Protein AF-A0A380ZM53-F1 (afdb_monomer)

Structure (mmCIF, N/CA/C/O backbone):
data_AF-A0A380ZM53-F1
#
_entry.id   AF-A0A380ZM53-F1
#
loop_
_atom_site.group_PDB
_atom_site.id
_atom_site.type_symbol
_atom_site.label_atom_id
_atom_site.label_alt_id
_atom_site.label_comp_id
_atom_site.label_asym_id
_atom_site.label_entity_id
_atom_site.label_seq_id
_atom_site.pdbx_PDB_ins_code
_atom_site.Cartn_x
_atom_site.Cartn_y
_atom_site.Cartn_z
_atom_site.occupancy
_atom_site.B_iso_or_equiv
_atom_site.auth_seq_id
_atom_site.auth_comp_id
_atom_site.auth_asym_id
_atom_site.auth_atom_id
_atom_site.pdbx_PDB_model_num
ATOM 1 N N . MET A 1 1 ? 13.370 -4.346 6.236 1.00 35.25 1 MET A N 1
ATOM 2 C CA . MET A 1 1 ? 12.713 -3.096 5.801 1.00 35.25 1 MET A CA 1
ATOM 3 C C . MET A 1 1 ? 12.694 -3.109 4.280 1.00 35.25 1 MET A C 1
ATOM 5 O O . MET A 1 1 ? 13.762 -3.297 3.711 1.00 35.25 1 MET A O 1
ATOM 9 N N . ARG A 1 2 ? 11.526 -3.048 3.628 1.00 48.94 2 ARG A N 1
ATOM 10 C CA . ARG A 1 2 ? 11.425 -2.944 2.163 1.00 48.94 2 ARG A CA 1
ATOM 11 C C . ARG A 1 2 ? 10.882 -1.546 1.844 1.00 48.94 2 ARG A C 1
ATOM 13 O O . ARG A 1 2 ? 9.820 -1.188 2.340 1.00 48.94 2 ARG A O 1
ATOM 20 N N . GLN A 1 3 ? 11.653 -0.749 1.106 1.00 41.69 3 GLN A N 1
ATOM 21 C CA . GLN A 1 3 ? 11.221 0.577 0.652 1.00 41.69 3 GLN A CA 1
ATOM 22 C C . GLN A 1 3 ? 10.620 0.461 -0.750 1.00 41.69 3 GLN A C 1
ATOM 24 O O . GLN A 1 3 ? 11.166 -0.235 -1.610 1.00 41.69 3 GLN A O 1
ATOM 29 N N . GLU A 1 4 ? 9.511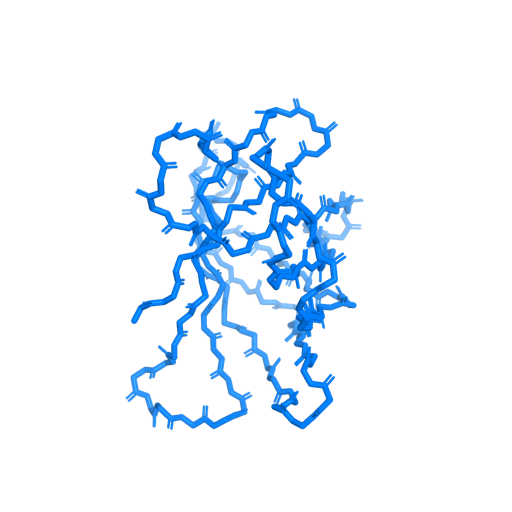 1.147 -0.982 1.00 50.47 4 GLU A N 1
ATOM 30 C CA . GLU A 1 4 ? 8.804 1.244 -2.255 1.00 50.47 4 GLU A CA 1
ATOM 31 C C . GLU A 1 4 ? 8.612 2.738 -2.584 1.00 50.47 4 GLU A C 1
ATOM 33 O O . GLU A 1 4 ? 8.455 3.582 -1.705 1.00 50.47 4 GLU A O 1
ATOM 38 N N . SER A 1 5 ? 8.692 3.121 -3.852 1.00 49.69 5 SER A N 1
ATOM 39 C CA . SER A 1 5 ? 8.337 4.476 -4.278 1.00 49.69 5 SER A CA 1
ATOM 40 C C . SER A 1 5 ? 6.867 4.464 -4.689 1.00 49.69 5 SER A C 1
ATOM 42 O O . SER A 1 5 ? 6.453 3.625 -5.487 1.00 49.69 5 SER A O 1
ATOM 44 N N . GLY A 1 6 ? 6.049 5.349 -4.115 1.00 46.03 6 GLY A N 1
ATOM 45 C CA . GLY A 1 6 ? 4.633 5.507 -4.453 1.00 46.03 6 GLY A CA 1
ATOM 46 C C . GLY A 1 6 ? 4.405 6.786 -5.258 1.00 46.03 6 GLY A C 1
ATOM 47 O O . GLY A 1 6 ? 4.957 7.830 -4.938 1.00 46.03 6 GLY A O 1
ATOM 48 N N . LYS A 1 7 ? 3.582 6.736 -6.303 1.00 41.84 7 LYS A N 1
ATOM 49 C CA . LYS A 1 7 ? 3.048 7.902 -7.014 1.00 41.84 7 LYS A CA 1
ATOM 50 C C . LYS A 1 7 ? 1.629 8.166 -6.513 1.00 41.84 7 LYS A C 1
ATOM 52 O O . LYS A 1 7 ? 0.746 7.316 -6.648 1.00 41.84 7 LYS A O 1
ATOM 57 N N . ILE A 1 8 ? 1.412 9.355 -5.956 1.00 46.41 8 ILE A N 1
ATOM 58 C CA . ILE A 1 8 ? 0.080 9.872 -5.616 1.00 46.41 8 ILE A CA 1
ATOM 59 C C . ILE A 1 8 ? -0.385 10.740 -6.789 1.00 46.41 8 ILE A C 1
ATOM 61 O O . ILE A 1 8 ? 0.378 11.559 -7.302 1.00 46.41 8 ILE A O 1
ATOM 65 N N . PHE A 1 9 ? -1.638 10.578 -7.228 1.00 42.78 9 PHE A N 1
ATOM 66 C CA . PHE A 1 9 ? -2.201 11.233 -8.424 1.00 42.78 9 PHE A CA 1
ATOM 67 C C . PHE A 1 9 ? -2.310 12.776 -8.353 1.00 42.78 9 PHE A C 1
ATOM 69 O O . PHE A 1 9 ? -2.859 13.373 -9.273 1.00 42.78 9 PHE A O 1
ATOM 76 N N . TRP A 1 10 ? -1.744 13.429 -7.331 1.00 40.75 10 TRP A N 1
ATOM 77 C CA . TRP A 1 10 ? -1.759 14.888 -7.161 1.00 40.75 10 TRP A CA 1
ATOM 78 C C . TRP A 1 10 ? -0.427 15.546 -6.740 1.00 40.75 10 TRP A C 1
ATOM 80 O O . TRP A 1 10 ? -0.408 16.762 -6.584 1.00 40.75 10 TRP A O 1
ATOM 90 N N . GLY A 1 11 ? 0.696 14.824 -6.582 1.00 52.88 11 GLY A N 1
ATOM 91 C CA . GLY A 1 11 ? 1.850 15.435 -5.888 1.00 52.88 11 GLY A CA 1
ATOM 92 C C . GLY A 1 11 ? 3.237 14.816 -6.062 1.00 52.88 11 GLY A C 1
ATOM 93 O O . GLY A 1 11 ? 4.095 15.051 -5.221 1.00 52.88 11 GLY A O 1
ATOM 94 N N . GLY A 1 12 ? 3.491 14.056 -7.129 1.00 67.19 12 GLY A N 1
ATOM 95 C CA . GLY A 1 12 ? 4.828 13.511 -7.403 1.00 67.19 12 GLY A CA 1
ATOM 96 C C . GLY A 1 12 ? 5.112 12.162 -6.732 1.00 67.19 12 GLY A C 1
ATOM 97 O O . GLY A 1 12 ? 4.190 11.427 -6.364 1.00 67.19 12 GLY A O 1
ATOM 98 N N . THR A 1 13 ? 6.394 11.804 -6.670 1.00 74.88 13 THR A N 1
ATOM 99 C CA . THR A 1 13 ? 6.882 10.565 -6.050 1.00 74.88 13 THR A CA 1
ATOM 100 C C . THR A 1 13 ? 7.041 10.784 -4.551 1.00 74.88 13 THR A C 1
ATOM 102 O O . THR A 1 13 ? 7.684 11.742 -4.128 1.00 74.88 13 THR A O 1
ATOM 105 N N . VAL A 1 14 ? 6.466 9.892 -3.751 1.00 81.12 14 VAL A N 1
ATOM 106 C CA . VAL A 1 14 ? 6.536 9.921 -2.289 1.00 81.12 14 VAL A CA 1
ATOM 107 C C . VAL A 1 14 ? 7.144 8.627 -1.762 1.00 81.12 14 VAL A C 1
ATOM 109 O O . VAL A 1 14 ? 7.098 7.578 -2.415 1.00 81.12 14 VAL A O 1
ATOM 112 N N . GLU A 1 15 ? 7.712 8.697 -0.561 1.00 84.00 15 GLU A N 1
ATOM 113 C CA . GLU A 1 15 ? 8.231 7.517 0.122 1.00 84.00 15 GLU A CA 1
ATOM 114 C C . GLU A 1 15 ? 7.072 6.651 0.641 1.00 84.00 15 GLU A C 1
ATOM 116 O O . GLU A 1 15 ? 6.195 7.121 1.371 1.00 84.00 15 GLU A O 1
ATOM 121 N N . LEU A 1 16 ? 7.090 5.367 0.283 1.00 91.38 16 LEU A N 1
ATOM 122 C CA . LEU A 1 16 ? 6.158 4.359 0.768 1.00 91.38 16 LEU A CA 1
ATOM 123 C C . LEU A 1 16 ? 6.958 3.178 1.324 1.00 91.38 16 LEU A C 1
ATOM 125 O O . LEU A 1 16 ? 7.788 2.585 0.650 1.00 91.38 16 LEU A O 1
ATOM 129 N N . ASN A 1 17 ? 6.720 2.782 2.564 1.00 94.06 17 ASN A N 1
ATOM 130 C CA . ASN A 1 17 ? 7.436 1.650 3.147 1.00 94.06 17 ASN A CA 1
ATOM 131 C C . ASN A 1 17 ? 6.474 0.528 3.508 1.00 94.06 17 ASN A C 1
ATOM 133 O O . ASN A 1 17 ? 5.498 0.761 4.218 1.00 94.06 17 ASN A O 1
ATOM 137 N N . THR A 1 18 ? 6.801 -0.699 3.104 1.00 96.62 18 THR A N 1
ATOM 138 C CA . THR A 1 18 ? 6.118 -1.904 3.581 1.00 96.62 18 THR A CA 1
ATOM 139 C C . THR A 1 18 ? 7.085 -2.764 4.389 1.00 96.62 18 THR A C 1
ATOM 141 O O . THR A 1 18 ? 8.245 -2.988 4.026 1.00 96.62 18 THR A O 1
ATOM 144 N N . TYR A 1 19 ? 6.664 -3.196 5.574 1.00 97.06 19 TYR A N 1
ATOM 145 C CA . TYR A 1 19 ? 7.538 -3.962 6.461 1.00 97.06 19 TYR A CA 1
ATOM 146 C C . TYR A 1 19 ? 6.765 -4.832 7.439 1.00 97.06 19 TYR A C 1
ATOM 148 O O . TYR A 1 19 ? 5.641 -4.534 7.827 1.00 97.06 19 TYR A O 1
ATOM 156 N N . ASN A 1 20 ? 7.404 -5.920 7.858 1.00 97.75 20 ASN A N 1
ATOM 157 C CA . ASN A 1 20 ? 6.812 -6.879 8.775 1.00 97.75 20 ASN A CA 1
ATOM 158 C C . ASN A 1 20 ? 6.485 -6.211 10.114 1.00 97.75 20 ASN A C 1
ATOM 160 O O . ASN A 1 20 ? 7.179 -5.297 10.573 1.00 97.75 20 ASN A O 1
ATOM 164 N N . THR A 1 21 ? 5.442 -6.707 10.769 1.00 97.88 21 THR A N 1
ATOM 165 C CA . THR A 1 21 ? 5.212 -6.396 12.177 1.00 97.88 21 THR A CA 1
ATOM 166 C C . THR A 1 21 ? 6.286 -7.065 13.039 1.00 97.88 21 THR A C 1
ATOM 168 O O . THR A 1 21 ? 6.984 -7.978 12.593 1.00 97.88 21 THR A O 1
ATOM 171 N N . ALA A 1 22 ? 6.412 -6.645 14.301 1.00 97.75 22 ALA A N 1
ATOM 172 C CA . ALA A 1 22 ? 7.338 -7.279 15.242 1.00 97.75 22 ALA A CA 1
ATOM 173 C C . ALA A 1 22 ? 7.022 -8.769 15.480 1.00 97.75 22 ALA A C 1
ATOM 175 O O . ALA A 1 22 ? 7.924 -9.539 15.793 1.00 97.75 22 ALA A O 1
ATOM 176 N N . ALA A 1 23 ? 5.761 -9.180 15.292 1.00 97.75 23 ALA A N 1
ATOM 177 C CA . ALA A 1 23 ? 5.350 -10.580 15.370 1.00 97.75 23 ALA A CA 1
ATOM 178 C C . ALA A 1 23 ? 5.897 -11.422 14.205 1.00 97.75 23 ALA A C 1
ATOM 180 O O . ALA A 1 23 ? 6.003 -12.638 14.335 1.00 97.75 23 ALA A O 1
ATOM 181 N N . ASN A 1 24 ? 6.270 -10.782 13.089 1.00 97.25 24 ASN A N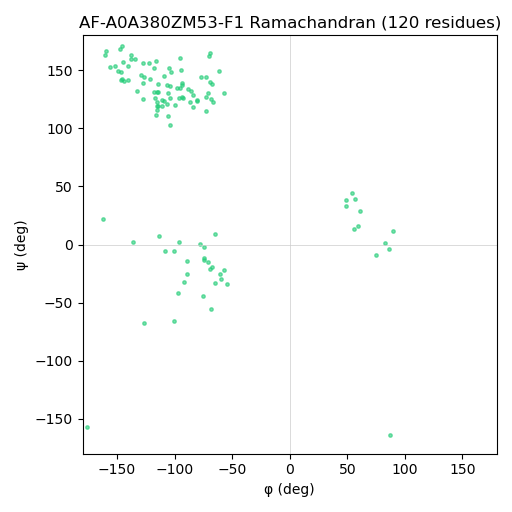 1
ATOM 182 C CA . ASN A 1 24 ? 6.879 -11.421 11.925 1.00 97.25 24 ASN A CA 1
ATOM 183 C C . ASN A 1 24 ? 6.054 -12.599 11.370 1.00 97.25 24 ASN A C 1
ATOM 185 O O . ASN A 1 24 ? 6.586 -13.664 11.056 1.00 97.25 24 ASN A O 1
ATOM 189 N N . VAL A 1 25 ? 4.741 -12.400 11.259 1.00 97.38 25 VAL A N 1
ATOM 190 C CA . VAL A 1 25 ? 3.794 -13.383 10.718 1.00 97.38 25 VAL A CA 1
ATOM 191 C C . VAL A 1 25 ? 3.350 -12.989 9.304 1.00 97.38 25 VAL A C 1
ATOM 193 O O . VAL A 1 25 ? 3.319 -11.803 8.986 1.00 97.38 25 VAL A O 1
ATOM 196 N N . PRO A 1 26 ? 2.978 -13.949 8.438 1.00 96.50 26 PRO A N 1
ATOM 197 C CA . PRO A 1 26 ? 2.621 -13.667 7.044 1.00 96.50 26 PRO A CA 1
ATOM 198 C C . PRO A 1 26 ? 1.213 -13.080 6.861 1.00 96.50 26 PRO A C 1
ATOM 200 O O . PRO A 1 26 ? 0.796 -12.863 5.725 1.00 96.50 26 PRO A O 1
ATOM 203 N N . THR A 1 27 ? 0.464 -12.879 7.947 1.00 98.00 27 THR A N 1
ATOM 204 C CA . THR A 1 27 ? -0.937 -12.428 7.939 1.00 98.00 27 THR A CA 1
ATOM 205 C C . THR A 1 27 ? -1.098 -10.939 8.234 1.00 98.00 27 THR A C 1
ATOM 207 O O . THR A 1 27 ? -2.217 -10.431 8.185 1.00 98.00 27 THR A O 1
ATOM 210 N N . GLU A 1 28 ? -0.012 -10.240 8.570 1.00 98.00 28 GLU A N 1
ATOM 211 C CA . GLU A 1 28 ? -0.026 -8.797 8.790 1.00 98.00 28 GLU A CA 1
ATOM 212 C C . GLU A 1 28 ? 1.300 -8.128 8.416 1.00 98.00 28 GLU A C 1
ATOM 214 O O . GLU A 1 28 ? 2.387 -8.683 8.586 1.00 98.00 28 GLU A O 1
ATOM 219 N N . MET A 1 29 ? 1.212 -6.877 7.970 1.00 98.44 29 MET A N 1
ATOM 220 C CA . MET A 1 29 ? 2.365 -6.002 7.763 1.00 98.44 29 MET A CA 1
ATOM 221 C C . MET A 1 29 ? 1.992 -4.543 8.034 1.00 98.44 29 MET A C 1
ATOM 223 O O . MET A 1 29 ? 0.819 -4.195 8.154 1.00 98.44 29 MET A O 1
ATOM 227 N N . TRP A 1 30 ? 2.996 -3.679 8.116 1.00 98.06 30 TRP A N 1
ATOM 228 C CA . TRP A 1 30 ? 2.828 -2.232 8.113 1.00 98.06 30 TRP A CA 1
ATOM 229 C C . TRP A 1 30 ? 2.967 -1.675 6.699 1.00 98.06 30 TRP A C 1
ATOM 231 O O . TRP A 1 30 ? 3.873 -2.071 5.968 1.00 98.06 30 TRP A O 1
ATOM 241 N N . VAL A 1 31 ? 2.111 -0.713 6.365 1.00 96.94 31 VAL A N 1
ATOM 242 C CA . VAL A 1 31 ? 2.212 0.181 5.209 1.00 96.94 31 VAL A CA 1
ATOM 243 C C . VAL A 1 31 ? 2.370 1.596 5.754 1.00 96.94 31 VAL A C 1
ATOM 245 O O . VAL A 1 31 ? 1.447 2.123 6.366 1.00 96.94 31 VAL A O 1
ATOM 248 N N . LYS A 1 32 ? 3.541 2.206 5.579 1.00 94.25 32 LYS A N 1
ATOM 249 C CA . LYS A 1 32 ? 3.818 3.584 5.992 1.00 94.25 32 LYS A CA 1
ATOM 250 C C . LYS A 1 32 ? 3.857 4.482 4.768 1.00 94.25 32 LYS A C 1
ATOM 252 O O . LYS A 1 32 ? 4.791 4.395 3.974 1.00 94.25 32 LYS A O 1
ATOM 257 N N . GLU A 1 33 ? 2.853 5.334 4.654 1.00 88.12 33 GLU A N 1
ATOM 258 C CA . GLU A 1 33 ? 2.751 6.359 3.620 1.00 88.12 33 GLU A CA 1
ATOM 259 C C . GLU A 1 33 ? 3.329 7.665 4.185 1.00 88.12 33 GLU A C 1
ATOM 261 O O . GLU A 1 33 ? 2.995 8.047 5.306 1.00 88.12 33 GLU A O 1
ATOM 266 N N . GLY A 1 34 ? 4.276 8.279 3.470 1.00 84.75 34 GLY A N 1
ATOM 267 C CA . GLY A 1 34 ? 5.115 9.363 3.991 1.00 84.75 34 GLY A CA 1
ATOM 268 C C . GLY A 1 34 ? 4.664 10.790 3.671 1.00 84.75 34 GLY A C 1
ATOM 269 O O . GLY A 1 34 ? 5.390 11.716 4.023 1.00 84.75 34 GLY A O 1
ATOM 270 N N . TYR A 1 35 ? 3.531 10.992 2.994 1.00 85.25 35 TYR A N 1
ATOM 271 C CA . TYR A 1 35 ? 3.109 12.308 2.512 1.00 85.25 35 TYR A CA 1
ATOM 272 C C . TYR A 1 35 ? 1.695 12.693 2.951 1.00 85.25 35 TYR A C 1
ATOM 274 O O . TYR A 1 35 ? 1.542 13.617 3.745 1.00 85.25 35 TYR A O 1
ATOM 282 N N . LEU A 1 36 ? 0.667 12.003 2.452 1.00 83.00 36 LEU A N 1
ATOM 283 C CA . LEU A 1 36 ? -0.738 12.344 2.701 1.00 83.00 36 LEU A CA 1
ATOM 284 C C . LEU A 1 36 ? -1.128 12.096 4.166 1.00 83.00 36 LEU A C 1
ATOM 286 O O . LEU A 1 36 ? -1.631 12.978 4.860 1.00 83.00 36 LEU A O 1
ATOM 290 N N . LEU A 1 37 ? -0.902 10.872 4.628 1.00 88.31 37 LEU A N 1
ATOM 291 C CA . LEU A 1 37 ? -1.227 10.417 5.975 1.00 88.31 37 LEU A CA 1
ATOM 292 C C . LEU A 1 37 ? -0.041 10.612 6.917 1.00 88.31 37 LEU A C 1
ATOM 294 O O . LEU A 1 37 ? -0.243 10.824 8.111 1.00 88.31 37 LEU A O 1
ATOM 298 N N . ASN A 1 38 ? 1.185 10.499 6.385 1.00 90.06 38 ASN A N 1
ATOM 299 C CA . ASN A 1 38 ? 2.436 10.473 7.151 1.00 90.06 38 ASN A CA 1
ATOM 300 C C . ASN A 1 38 ? 2.383 9.482 8.334 1.00 90.06 38 ASN A C 1
ATOM 302 O O . ASN A 1 38 ? 2.882 9.742 9.432 1.00 90.06 38 ASN A O 1
ATOM 306 N N . SER A 1 39 ? 1.742 8.335 8.104 1.00 92.44 39 SER A N 1
ATOM 307 C CA . SER A 1 39 ? 1.384 7.376 9.144 1.00 92.44 39 SER A CA 1
ATOM 308 C C . SER A 1 39 ? 1.480 5.935 8.678 1.00 92.44 39 SER A C 1
ATOM 310 O O . SER A 1 39 ? 1.453 5.626 7.486 1.00 92.44 39 SER A O 1
ATOM 312 N N . ALA A 1 40 ? 1.631 5.041 9.657 1.00 94.50 40 ALA A N 1
ATOM 313 C CA . ALA A 1 40 ? 1.691 3.605 9.437 1.00 94.50 40 ALA A CA 1
ATOM 314 C C . ALA A 1 40 ? 0.316 2.964 9.658 1.00 94.50 40 ALA A C 1
ATOM 316 O O . ALA A 1 40 ? -0.277 3.092 10.728 1.00 94.50 40 ALA A O 1
ATOM 317 N N . ILE A 1 41 ? -0.146 2.232 8.651 1.00 96.62 41 ILE A N 1
ATOM 318 C CA . ILE A 1 41 ? -1.374 1.443 8.642 1.00 96.62 41 ILE A CA 1
ATOM 319 C C . ILE A 1 41 ? -0.971 -0.023 8.792 1.00 96.62 41 ILE A C 1
ATOM 321 O O . ILE A 1 41 ? -0.141 -0.521 8.028 1.00 96.62 41 ILE A O 1
ATOM 325 N N . LYS A 1 42 ? -1.529 -0.734 9.771 1.00 97.88 42 LYS A N 1
ATOM 326 C CA . LYS A 1 42 ? -1.365 -2.189 9.857 1.00 97.88 42 LYS A CA 1
ATOM 327 C C . LYS A 1 42 ? -2.414 -2.837 8.963 1.00 97.88 42 LYS A C 1
ATOM 329 O O . LYS A 1 42 ? -3.605 -2.696 9.222 1.00 97.88 42 LYS A O 1
ATOM 334 N N . VAL A 1 43 ? -1.978 -3.576 7.956 1.00 98.44 43 VAL A N 1
ATOM 335 C CA . VAL A 1 43 ? -2.864 -4.259 7.008 1.00 98.44 43 VAL A CA 1
ATOM 336 C C . VAL A 1 43 ? -2.818 -5.764 7.232 1.00 98.44 43 VAL A C 1
ATOM 338 O O . VAL A 1 43 ? -1.768 -6.319 7.564 1.00 98.44 43 VAL A O 1
ATOM 341 N N . SER A 1 44 ? -3.954 -6.426 7.035 1.00 98.50 44 SER A N 1
ATOM 342 C CA . SER A 1 44 ? -4.013 -7.876 6.878 1.00 98.50 44 SER A CA 1
ATOM 343 C C . SER A 1 44 ? -3.456 -8.258 5.515 1.00 98.50 44 SER A C 1
ATOM 345 O O . SER A 1 44 ? -3.661 -7.535 4.540 1.00 98.50 44 SER A O 1
ATOM 347 N N . THR A 1 45 ? -2.766 -9.391 5.439 1.00 98.44 45 THR A N 1
ATOM 348 C CA . THR A 1 45 ? -2.112 -9.855 4.211 1.00 98.44 45 THR A CA 1
ATOM 349 C C . THR A 1 45 ? -2.514 -11.280 3.864 1.00 98.44 45 THR A C 1
ATOM 351 O O . THR A 1 45 ? -2.538 -12.157 4.727 1.00 98.44 45 THR A O 1
ATOM 354 N N . ASP A 1 46 ? -2.739 -11.528 2.577 1.00 98.12 46 ASP A N 1
ATOM 355 C CA . ASP A 1 46 ? -2.646 -12.861 1.989 1.00 98.12 46 ASP A CA 1
ATOM 356 C C . ASP A 1 46 ? -1.333 -12.932 1.209 1.00 98.12 46 ASP A C 1
ATOM 358 O O . ASP A 1 46 ? -1.186 -12.379 0.115 1.00 98.12 46 ASP A O 1
ATOM 362 N N . TYR A 1 47 ? -0.343 -13.596 1.802 1.00 93.88 47 TYR A N 1
ATOM 363 C CA . TYR A 1 47 ? 0.998 -13.674 1.234 1.00 93.88 47 TYR A CA 1
ATOM 364 C C . TYR A 1 47 ? 1.038 -14.437 -0.100 1.00 93.88 47 TYR A C 1
ATOM 366 O O . TYR A 1 47 ? 1.826 -14.091 -0.981 1.00 93.88 47 TYR A O 1
ATOM 374 N N . ASN A 1 48 ? 0.181 -15.449 -0.271 1.00 95.69 48 ASN A N 1
ATOM 375 C CA . ASN A 1 48 ? 0.143 -16.257 -1.490 1.00 95.69 48 ASN A CA 1
ATOM 376 C C . ASN A 1 48 ? -0.521 -15.485 -2.630 1.00 95.69 48 ASN A C 1
ATOM 378 O O . ASN A 1 48 ? 0.001 -15.463 -3.744 1.00 95.69 48 ASN A O 1
ATOM 382 N N . ALA A 1 49 ? -1.636 -14.811 -2.337 1.00 97.44 49 ALA A N 1
ATOM 383 C CA . ALA A 1 49 ? -2.320 -13.956 -3.302 1.00 97.44 49 ALA A CA 1
ATOM 384 C C . ALA A 1 49 ? -1.588 -12.622 -3.544 1.00 97.44 49 ALA A C 1
ATOM 386 O O . ALA A 1 49 ? -1.889 -11.925 -4.513 1.00 97.44 49 ALA A O 1
ATOM 387 N N . ARG A 1 50 ? -0.615 -12.278 -2.685 1.00 97.69 50 ARG A N 1
ATOM 388 C CA . ARG A 1 50 ? 0.109 -10.995 -2.665 1.00 97.69 50 ARG A CA 1
ATOM 389 C C . ARG A 1 50 ? -0.834 -9.805 -2.532 1.00 97.69 50 ARG A C 1
ATOM 391 O O . ARG A 1 50 ? -0.631 -8.765 -3.165 1.00 97.69 50 ARG A O 1
ATOM 398 N N . THR A 1 51 ? -1.866 -9.974 -1.714 1.00 98.56 51 THR A N 1
ATOM 399 C CA . THR A 1 51 ? -2.887 -8.960 -1.475 1.00 98.56 51 THR A CA 1
ATOM 400 C C . THR A 1 51 ? -2.887 -8.497 -0.029 1.00 98.56 51 THR A C 1
ATOM 402 O O . THR A 1 51 ? -2.388 -9.183 0.868 1.00 98.56 51 THR A O 1
ATOM 405 N N . PHE A 1 52 ? -3.421 -7.300 0.195 1.00 98.69 52 PHE A N 1
ATOM 406 C CA . PHE A 1 52 ? -3.546 -6.727 1.525 1.00 98.69 52 PHE A CA 1
ATOM 407 C C . PHE A 1 52 ? -4.718 -5.754 1.630 1.00 98.69 52 PHE A C 1
ATOM 409 O O . PHE A 1 52 ? -5.133 -5.146 0.642 1.00 98.69 52 PHE A O 1
ATOM 416 N N . SER A 1 53 ? -5.245 -5.604 2.842 1.00 98.56 53 SER A N 1
ATOM 417 C CA . SER A 1 53 ? -6.375 -4.721 3.135 1.00 98.56 53 SER A CA 1
ATOM 418 C C . SER A 1 53 ? -6.454 -4.372 4.621 1.00 98.56 53 SER A C 1
ATOM 420 O O . SER A 1 53 ? -5.874 -5.049 5.469 1.00 98.56 53 SER A O 1
ATOM 422 N N . ALA A 1 54 ? -7.208 -3.329 4.945 1.00 98.12 54 ALA A N 1
ATOM 423 C CA . ALA A 1 54 ? -7.578 -2.958 6.307 1.00 98.12 54 ALA A CA 1
ATOM 424 C C . ALA A 1 54 ? -8.976 -2.338 6.285 1.00 98.12 54 ALA A C 1
ATOM 426 O O . ALA A 1 54 ? -9.336 -1.687 5.309 1.00 98.12 54 ALA A O 1
ATOM 427 N N . THR A 1 55 ? -9.745 -2.519 7.355 1.00 97.69 55 THR A N 1
ATOM 428 C CA . THR A 1 55 ? -11.088 -1.938 7.464 1.00 97.69 55 THR A CA 1
ATOM 429 C C . THR A 1 55 ? -11.260 -1.272 8.820 1.00 97.69 55 THR A C 1
ATOM 431 O O . THR A 1 55 ? -10.918 -1.868 9.842 1.00 97.69 55 THR A O 1
ATOM 434 N N . GLY A 1 56 ? -11.778 -0.046 8.828 1.00 97.00 56 GLY A N 1
ATOM 435 C CA . GLY A 1 56 ? -12.117 0.719 10.022 1.00 97.00 56 GLY A CA 1
ATOM 436 C C . GLY A 1 56 ? -10.926 1.008 10.933 1.00 97.00 56 GLY A C 1
ATOM 437 O O . GLY A 1 56 ? -11.095 1.099 12.150 1.00 97.00 56 GLY A O 1
ATOM 438 N N . GLN A 1 57 ? -9.708 1.106 10.393 1.00 97.06 57 GLN A N 1
ATOM 439 C CA . GLN A 1 57 ? -8.526 1.274 11.231 1.00 97.06 57 GLN A CA 1
ATOM 440 C C . GLN A 1 57 ? -8.366 2.732 11.657 1.00 97.06 57 GLN A C 1
ATOM 442 O O . GLN A 1 57 ? -8.250 3.623 10.822 1.00 97.06 57 GLN A O 1
ATOM 447 N N . THR A 1 58 ? -8.292 2.975 12.965 1.00 97.38 58 THR A N 1
ATOM 448 C CA . THR A 1 58 ? -7.926 4.290 13.497 1.00 97.38 58 THR A CA 1
ATOM 449 C C . THR A 1 58 ? -6.411 4.475 13.475 1.00 97.38 58 THR A C 1
ATOM 451 O O . THR A 1 58 ? -5.685 3.701 14.102 1.00 97.38 58 THR A O 1
ATOM 454 N N . ILE A 1 59 ? -5.940 5.526 12.809 1.00 96.06 59 ILE A N 1
ATOM 455 C CA . ILE A 1 59 ? -4.528 5.925 12.775 1.00 96.06 59 ILE A CA 1
ATOM 456 C C . ILE A 1 59 ? -4.352 7.316 13.382 1.00 96.06 59 ILE A C 1
ATOM 458 O O . ILE A 1 59 ? -5.273 8.131 13.360 1.00 96.06 59 ILE A O 1
ATOM 462 N N . ALA A 1 60 ? -3.171 7.583 13.939 1.00 95.12 60 ALA A N 1
ATOM 463 C CA . ALA A 1 60 ? -2.795 8.931 14.354 1.00 95.12 60 ALA A CA 1
ATOM 464 C C . ALA A 1 60 ? -2.401 9.758 13.126 1.00 95.12 60 ALA A C 1
ATOM 466 O O . ALA A 1 60 ? -1.794 9.211 12.211 1.00 95.12 60 ALA A O 1
ATOM 467 N N . VAL A 1 61 ? -2.707 11.050 13.106 1.00 94.38 61 VAL A N 1
ATOM 468 C CA . VAL A 1 61 ? -2.294 11.984 12.045 1.00 94.38 61 VAL A CA 1
ATOM 469 C C . VAL A 1 61 ? -2.034 13.374 12.627 1.00 94.38 61 VAL A C 1
ATOM 471 O O . VAL A 1 61 ? -2.313 13.627 13.799 1.00 94.38 61 VAL A O 1
ATOM 474 N N . ALA A 1 62 ? -1.474 14.267 11.813 1.00 91.69 62 ALA A N 1
ATOM 475 C CA . ALA A 1 62 ? -1.244 15.663 12.164 1.00 91.69 62 ALA A CA 1
ATOM 476 C C . ALA A 1 62 ? -2.576 16.457 12.178 1.00 91.69 62 ALA A C 1
ATOM 478 O O . ALA A 1 62 ? -3.185 16.613 11.111 1.00 91.69 62 ALA A O 1
ATOM 479 N N . PRO A 1 63 ? -3.040 16.977 13.336 1.00 92.19 63 PRO A N 1
ATOM 480 C CA . PRO A 1 63 ? -4.300 17.722 13.430 1.00 92.19 63 PRO A CA 1
ATOM 481 C C . PRO A 1 63 ? -4.347 18.975 12.553 1.00 92.19 63 PRO A C 1
ATOM 483 O O . PRO A 1 63 ? -5.413 19.364 12.092 1.00 92.19 63 PRO A O 1
ATOM 486 N N . GLU A 1 64 ? -3.205 19.608 12.297 1.00 91.44 64 GLU A N 1
ATOM 487 C CA . GLU A 1 64 ? -3.101 20.784 11.433 1.00 91.44 64 GLU A CA 1
ATOM 488 C C . GLU A 1 64 ? -3.399 20.491 9.953 1.00 91.44 64 GLU A C 1
ATOM 490 O O . GLU A 1 64 ? -3.716 21.416 9.208 1.00 91.44 64 GLU A O 1
ATOM 495 N N . ILE A 1 65 ? -3.326 19.221 9.534 1.00 87.56 65 ILE A N 1
ATOM 496 C CA . ILE A 1 65 ? -3.670 18.771 8.175 1.00 87.56 65 ILE A CA 1
ATOM 497 C C . ILE A 1 65 ? -5.104 18.230 8.139 1.00 87.56 65 ILE A C 1
ATOM 499 O O . ILE A 1 65 ? -5.847 18.515 7.204 1.00 87.56 65 ILE A O 1
ATOM 503 N N . TRP A 1 66 ? -5.493 17.459 9.159 1.00 89.50 66 TRP A N 1
ATOM 504 C CA . TRP A 1 66 ? -6.712 16.641 9.137 1.00 89.50 66 TRP A CA 1
ATOM 505 C C . TRP A 1 66 ? -7.846 17.144 10.038 1.00 89.50 66 TRP A C 1
ATOM 507 O O . TRP A 1 66 ? -8.926 16.565 10.042 1.00 89.50 66 TRP A O 1
ATOM 517 N N . GLY A 1 67 ? -7.620 18.187 10.838 1.00 91.19 67 GLY A N 1
ATOM 518 C CA . GLY A 1 67 ? -8.595 18.711 11.802 1.00 91.19 67 GLY A CA 1
ATOM 519 C C . GLY A 1 67 ? -8.784 17.855 13.064 1.00 91.19 67 GLY A C 1
ATOM 520 O O . GLY A 1 67 ? -9.400 18.322 14.019 1.00 91.19 67 GLY A O 1
ATOM 521 N N . ASP A 1 68 ? -8.221 16.643 13.107 1.00 93.19 68 ASP A N 1
ATOM 522 C CA . ASP A 1 68 ? -8.200 15.740 14.263 1.00 93.19 68 ASP A CA 1
ATOM 523 C C . ASP A 1 68 ? -6.827 15.047 14.364 1.00 93.19 68 ASP A C 1
ATOM 525 O O . ASP A 1 68 ? -6.118 14.853 13.380 1.00 93.19 68 ASP A O 1
ATOM 529 N N . SER A 1 69 ? -6.450 14.653 15.576 1.00 94.69 69 SER A N 1
ATOM 530 C CA . SER A 1 69 ? -5.288 13.810 15.877 1.00 94.69 69 SER A CA 1
ATOM 531 C C . SER A 1 69 ? -5.444 12.354 15.440 1.00 94.69 69 SER A C 1
ATOM 533 O O . SER A 1 69 ? -4.462 11.605 15.433 1.00 94.69 69 SER A O 1
ATOM 535 N N . LYS A 1 70 ? -6.672 11.927 15.126 1.00 96.19 70 LYS A N 1
ATOM 536 C CA . LYS A 1 70 ? -6.987 10.567 14.693 1.00 96.19 70 LYS A CA 1
ATOM 537 C C . LYS A 1 70 ? -8.017 10.571 13.579 1.00 96.19 70 LYS A C 1
ATOM 539 O O . LYS A 1 70 ? -8.996 11.301 13.630 1.00 96.19 70 LYS A O 1
ATOM 544 N N . ILE A 1 71 ? -7.832 9.672 12.623 1.00 96.00 71 ILE A N 1
ATOM 545 C CA . ILE A 1 71 ? -8.784 9.440 11.534 1.00 96.00 71 ILE A CA 1
ATOM 546 C C . ILE A 1 71 ? -8.998 7.942 11.339 1.00 96.00 71 ILE A C 1
ATOM 548 O O . ILE A 1 71 ? -8.179 7.126 11.770 1.00 96.00 71 ILE A O 1
ATOM 552 N N . VAL A 1 72 ? -10.109 7.582 10.701 1.00 97.19 72 VAL A N 1
ATOM 553 C CA . VAL A 1 72 ? -10.413 6.203 10.304 1.00 97.19 72 VAL A CA 1
ATOM 554 C C . VAL A 1 72 ? -10.047 6.026 8.838 1.00 97.19 72 VAL A C 1
ATOM 556 O O . VAL A 1 72 ? -10.370 6.887 8.021 1.00 97.19 72 VAL A O 1
ATOM 559 N N . VAL A 1 73 ? -9.379 4.921 8.517 1.00 97.00 73 VAL A N 1
ATOM 560 C CA . VAL A 1 73 ? -9.013 4.568 7.145 1.00 97.00 73 VAL A CA 1
ATOM 561 C C . VAL A 1 73 ? -9.417 3.141 6.796 1.00 97.00 73 VAL A C 1
ATOM 563 O O . VAL A 1 73 ? -9.326 2.226 7.623 1.00 97.00 73 VAL A O 1
ATOM 566 N N . ASP A 1 74 ? -9.788 2.957 5.533 1.00 97.81 74 ASP A N 1
ATOM 567 C CA . ASP A 1 74 ? -9.960 1.655 4.897 1.00 97.81 74 ASP A CA 1
ATOM 568 C C . ASP A 1 74 ? -8.926 1.499 3.781 1.00 97.81 74 ASP A C 1
ATOM 570 O O . ASP A 1 74 ? -8.778 2.374 2.929 1.00 97.81 74 ASP A O 1
ATOM 574 N N . VAL A 1 75 ? -8.223 0.368 3.759 1.00 97.94 75 VAL A N 1
ATOM 575 C CA . VAL A 1 75 ? -7.328 -0.015 2.663 1.00 97.94 75 VAL A CA 1
ATOM 576 C C . VAL A 1 75 ? -7.980 -1.130 1.869 1.00 97.94 75 VAL A C 1
ATOM 578 O O . VAL A 1 75 ? -8.245 -2.207 2.405 1.00 97.94 75 VAL A O 1
ATOM 581 N N . THR A 1 76 ? -8.194 -0.891 0.580 1.00 98.38 76 THR A N 1
ATOM 582 C CA . THR A 1 76 ? -8.856 -1.832 -0.328 1.00 98.38 76 THR A CA 1
ATOM 583 C C . THR A 1 76 ? -8.016 -2.094 -1.573 1.00 98.38 76 THR A C 1
ATOM 585 O O . THR A 1 76 ? -7.140 -1.306 -1.941 1.00 98.38 76 THR A O 1
ATOM 588 N N . ASP A 1 77 ? -8.252 -3.256 -2.190 1.00 98.12 77 ASP A N 1
ATOM 589 C CA . ASP A 1 77 ? -7.586 -3.722 -3.413 1.00 98.12 77 ASP A CA 1
ATOM 590 C C . ASP A 1 77 ? -6.052 -3.624 -3.396 1.00 98.12 77 ASP A C 1
ATOM 592 O O . ASP A 1 77 ? -5.419 -3.422 -4.436 1.00 98.12 77 ASP A O 1
ATOM 596 N N . GLY A 1 78 ? -5.443 -3.800 -2.221 1.00 98.44 78 GLY A N 1
ATOM 597 C CA . GLY A 1 78 ? -3.997 -3.794 -2.078 1.00 98.44 78 GLY A CA 1
ATOM 598 C C . GLY A 1 78 ? -3.366 -5.001 -2.748 1.00 98.44 78 GLY A C 1
ATOM 599 O O . GLY A 1 78 ? -3.754 -6.138 -2.475 1.00 98.44 78 GLY A O 1
ATOM 600 N N . LYS A 1 79 ? -2.412 -4.760 -3.654 1.00 98.00 79 LYS A N 1
ATOM 601 C CA . LYS A 1 79 ? -1.729 -5.793 -4.444 1.00 98.00 79 LYS A CA 1
ATOM 602 C C . LYS A 1 79 ? -0.266 -5.444 -4.672 1.00 98.00 79 LYS A C 1
ATOM 604 O O . LYS A 1 79 ? 0.063 -4.302 -4.991 1.00 98.00 79 LYS A O 1
ATOM 609 N N . VAL A 1 80 ? 0.592 -6.461 -4.595 1.00 97.81 80 VAL A N 1
ATOM 610 C CA . VAL A 1 80 ? 1.990 -6.398 -5.042 1.00 97.81 80 VAL A CA 1
ATOM 611 C C . VAL A 1 80 ? 2.180 -7.351 -6.220 1.00 97.81 80 VAL A C 1
ATOM 613 O O . VAL A 1 80 ? 2.004 -8.562 -6.087 1.00 97.81 80 VAL A O 1
ATOM 616 N N . LEU A 1 81 ? 2.568 -6.816 -7.377 1.00 96.88 81 LEU A N 1
ATOM 617 C CA . LEU A 1 81 ? 2.762 -7.581 -8.611 1.00 96.88 81 LEU A CA 1
ATOM 618 C C . LEU A 1 81 ? 4.256 -7.660 -8.934 1.00 96.88 81 LEU A C 1
ATOM 620 O O . LEU A 1 81 ? 4.930 -6.639 -9.053 1.00 96.88 81 LEU A O 1
ATOM 624 N N . ALA A 1 82 ? 4.778 -8.877 -9.068 1.00 96.06 82 ALA A N 1
ATOM 625 C CA . ALA A 1 82 ? 6.196 -9.090 -9.344 1.00 96.06 82 ALA A CA 1
ATOM 626 C C . ALA A 1 82 ? 6.555 -8.670 -10.777 1.00 96.06 82 ALA A C 1
ATOM 628 O O . ALA A 1 82 ? 5.883 -9.093 -11.716 1.00 96.06 82 ALA A O 1
ATOM 629 N N . GLY A 1 83 ? 7.610 -7.864 -10.938 1.00 95.62 83 GLY A N 1
ATOM 630 C CA . GLY A 1 83 ? 8.146 -7.457 -12.246 1.00 95.62 83 GLY A CA 1
ATOM 631 C C . GLY A 1 83 ? 7.178 -6.711 -13.177 1.00 95.62 83 GLY A C 1
ATOM 632 O O . GLY A 1 83 ? 7.430 -6.653 -14.3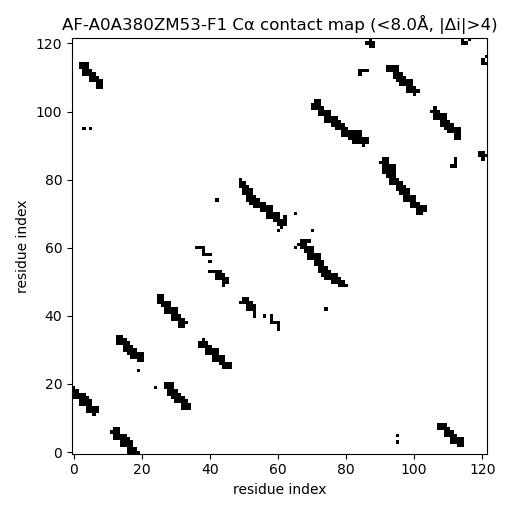77 1.00 95.62 83 GLY A O 1
ATOM 633 N N . ALA A 1 84 ? 6.062 -6.190 -12.662 1.00 96.12 84 ALA A N 1
AT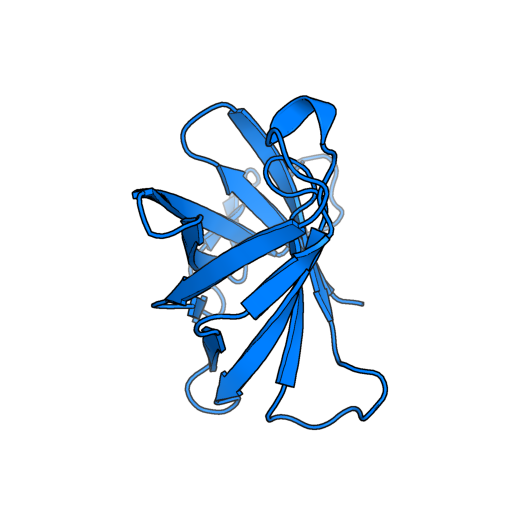OM 634 C CA . ALA A 1 84 ? 4.999 -5.596 -13.475 1.00 96.12 84 ALA A CA 1
ATOM 635 C C . ALA A 1 84 ? 5.178 -4.092 -13.748 1.00 96.12 84 ALA A C 1
ATOM 637 O O . ALA A 1 84 ? 4.489 -3.546 -14.609 1.00 96.12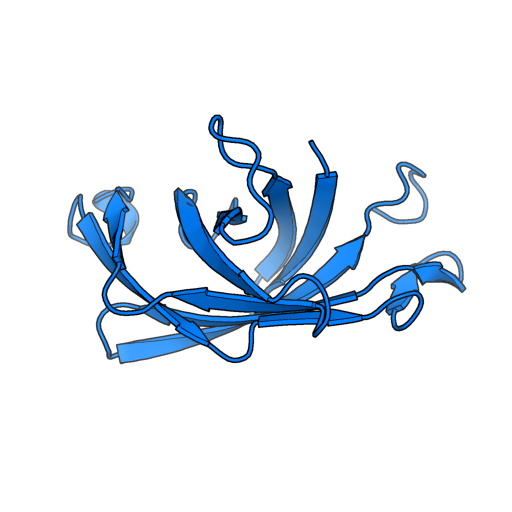 84 ALA A O 1
ATOM 638 N N . ALA A 1 85 ? 6.069 -3.412 -13.022 1.00 94.62 85 ALA A N 1
ATOM 639 C CA . ALA A 1 85 ? 6.428 -2.022 -13.281 1.00 94.62 85 ALA A CA 1
ATOM 640 C C . ALA A 1 85 ? 7.686 -1.924 -14.151 1.00 94.62 85 ALA A C 1
ATOM 642 O O . ALA A 1 85 ? 8.500 -2.844 -14.210 1.00 94.62 85 ALA A O 1
ATOM 643 N N . THR A 1 86 ? 7.866 -0.764 -14.779 1.00 94.19 86 THR A N 1
ATOM 644 C CA . THR A 1 86 ? 9.094 -0.379 -15.478 1.00 94.19 86 THR A CA 1
ATOM 645 C C . THR A 1 86 ? 9.679 0.840 -14.775 1.00 94.19 86 THR A C 1
ATOM 647 O O . THR A 1 86 ? 8.971 1.825 -14.567 1.00 94.19 86 THR A O 1
ATOM 650 N N . THR A 1 87 ? 10.944 0.759 -14.370 1.00 93.25 87 THR A N 1
ATOM 651 C CA . THR A 1 87 ? 11.673 1.859 -13.730 1.00 93.25 87 THR A CA 1
ATOM 652 C C . THR A 1 87 ? 11.954 2.980 -14.738 1.00 93.25 87 THR A C 1
ATOM 654 O O . THR A 1 87 ? 11.905 2.736 -15.948 1.00 93.25 87 THR A O 1
ATOM 657 N N . PRO A 1 88 ? 12.288 4.203 -14.288 1.00 93.19 88 PRO A N 1
ATOM 658 C CA . PRO A 1 88 ? 12.701 5.281 -15.189 1.00 93.19 88 PRO A CA 1
ATOM 659 C C . PRO A 1 88 ? 13.880 4.909 -16.105 1.00 93.19 88 PRO A C 1
ATOM 661 O O . PRO A 1 88 ? 13.894 5.305 -17.269 1.00 93.19 88 PRO A O 1
ATOM 664 N N . SER A 1 89 ? 14.822 4.086 -15.628 1.00 94.31 89 SER A N 1
ATOM 665 C CA . SER A 1 89 ? 15.919 3.530 -16.439 1.00 94.31 89 SER A CA 1
ATOM 666 C C . SER A 1 89 ? 15.515 2.403 -17.404 1.00 94.31 89 SER A C 1
ATOM 668 O O . SER A 1 89 ? 16.356 1.923 -18.165 1.00 94.31 89 SER A O 1
ATOM 670 N N . GLY A 1 90 ? 14.246 1.982 -17.415 1.00 93.69 90 GLY A N 1
ATOM 671 C CA . GLY A 1 90 ? 13.711 0.990 -18.352 1.00 93.69 90 GLY A CA 1
ATOM 672 C C . GLY A 1 90 ? 13.810 -0.468 -17.892 1.00 93.69 90 GLY A C 1
ATOM 673 O O . GLY A 1 90 ? 13.577 -1.373 -18.692 1.00 93.69 90 GLY A O 1
ATOM 674 N N . MET A 1 91 ? 14.137 -0.720 -16.623 1.00 95.94 91 MET A N 1
ATOM 675 C CA . MET A 1 91 ? 14.264 -2.071 -16.068 1.00 95.94 91 MET A CA 1
ATOM 676 C C . MET A 1 91 ? 12.958 -2.530 -15.398 1.00 95.94 91 MET A C 1
ATOM 678 O O . MET A 1 91 ? 12.203 -1.704 -14.887 1.00 95.94 91 MET A O 1
ATOM 682 N N . PRO A 1 92 ? 12.646 -3.838 -15.370 1.00 95.94 92 PRO A N 1
ATOM 683 C CA . PRO A 1 92 ? 11.477 -4.333 -14.651 1.00 95.94 92 PRO A CA 1
ATOM 684 C C . PRO A 1 92 ? 11.647 -4.198 -13.130 1.00 95.94 92 PRO A C 1
ATOM 686 O O . PRO A 1 92 ? 12.708 -4.500 -12.582 1.00 95.94 92 PRO A O 1
ATOM 689 N N . ALA A 1 93 ? 10.574 -3.810 -12.441 1.00 95.81 93 ALA A N 1
ATOM 690 C CA . ALA A 1 93 ? 10.489 -3.749 -10.983 1.00 95.81 93 ALA A CA 1
ATOM 691 C C . ALA A 1 93 ? 9.138 -4.280 -10.483 1.00 95.81 93 ALA A C 1
ATOM 693 O O . ALA A 1 93 ? 8.153 -4.338 -11.220 1.00 95.81 93 ALA A O 1
ATOM 694 N N . ASP A 1 94 ? 9.078 -4.668 -9.211 1.00 97.00 94 ASP A N 1
ATOM 695 C CA . ASP A 1 94 ? 7.806 -5.023 -8.578 1.00 97.00 94 ASP A CA 1
ATOM 696 C C . ASP A 1 94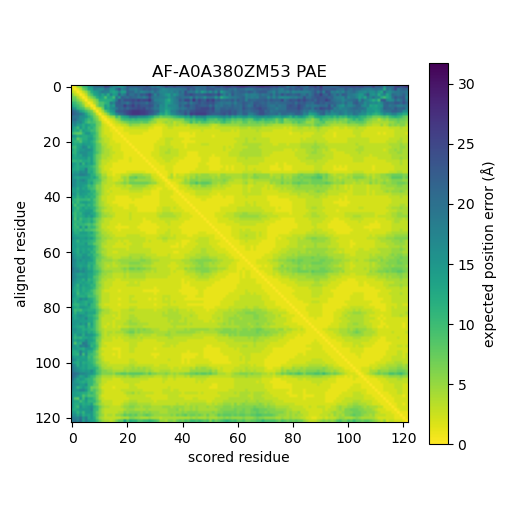 ? 6.937 -3.770 -8.453 1.00 97.00 94 ASP A C 1
ATOM 698 O O . ASP A 1 94 ? 7.444 -2.712 -8.086 1.00 97.00 94 ASP A O 1
ATOM 702 N N . SER A 1 95 ? 5.643 -3.888 -8.741 1.00 95.81 95 SER A N 1
ATOM 703 C CA . SER A 1 95 ? 4.680 -2.799 -8.585 1.00 95.81 95 SER A CA 1
ATOM 704 C C . SER A 1 95 ? 3.828 -2.991 -7.338 1.00 95.81 95 SER A C 1
ATOM 706 O O . SER A 1 95 ? 3.454 -4.123 -7.026 1.00 95.81 95 SER A O 1
ATOM 708 N N . ILE A 1 96 ? 3.408 -1.895 -6.719 1.00 97.19 96 ILE A N 1
ATOM 709 C CA . ILE A 1 96 ? 2.389 -1.882 -5.666 1.00 97.19 96 ILE A CA 1
ATOM 710 C C . ILE A 1 96 ? 1.227 -0.982 -6.082 1.00 97.19 96 ILE A C 1
ATOM 712 O O . ILE A 1 96 ? 1.435 0.057 -6.708 1.00 97.19 96 ILE A O 1
ATOM 716 N N . VAL A 1 97 ? -0.001 -1.377 -5.750 1.00 96.56 97 VAL A N 1
ATOM 717 C CA . VAL A 1 97 ? -1.197 -0.540 -5.888 1.00 96.56 97 VAL A CA 1
ATOM 718 C C . VAL A 1 97 ? -2.181 -0.844 -4.770 1.00 96.56 97 VAL A C 1
ATOM 720 O O . VAL A 1 97 ? -2.327 -2.000 -4.383 1.00 96.56 97 VAL A O 1
ATOM 723 N N . PHE A 1 98 ? -2.840 0.186 -4.254 1.00 96.75 98 PHE A N 1
ATOM 724 C CA . PHE A 1 98 ? -3.944 0.073 -3.306 1.00 96.75 98 PHE A CA 1
ATOM 725 C C . PHE A 1 98 ? -4.776 1.356 -3.306 1.00 96.75 98 PHE A C 1
ATOM 727 O O . PHE A 1 98 ? -4.356 2.391 -3.837 1.00 96.75 98 PHE A O 1
ATOM 734 N N . PHE A 1 99 ? -5.952 1.281 -2.695 1.00 96.12 99 PHE A N 1
ATOM 735 C CA . PHE A 1 99 ? -6.799 2.434 -2.433 1.00 96.12 99 PHE A CA 1
ATOM 736 C C . PHE A 1 99 ? -6.900 2.660 -0.933 1.00 96.12 99 PHE A C 1
ATOM 738 O O . PHE A 1 99 ? -7.043 1.702 -0.174 1.00 96.12 99 PHE A O 1
ATOM 745 N N . VAL A 1 100 ? -6.833 3.922 -0.522 1.00 95.25 100 VAL A N 1
ATOM 746 C CA . VAL A 1 100 ? -7.105 4.338 0.852 1.00 95.25 100 VAL A CA 1
ATOM 747 C C . VAL A 1 100 ? -8.336 5.217 0.845 1.00 95.25 100 VAL A C 1
ATOM 749 O O . VAL A 1 100 ? -8.305 6.292 0.247 1.00 95.25 100 VAL A O 1
ATOM 752 N N . ASN A 1 101 ? -9.401 4.761 1.493 1.00 95.56 101 ASN A N 1
ATOM 753 C CA . ASN A 1 101 ? -10.516 5.622 1.843 1.00 95.56 101 ASN A CA 1
ATOM 754 C C . ASN A 1 101 ? -10.247 6.259 3.209 1.00 95.56 101 ASN A C 1
ATOM 756 O O . ASN A 1 101 ? -9.816 5.572 4.138 1.00 95.56 101 ASN A O 1
ATOM 760 N N . VAL A 1 102 ? -10.470 7.564 3.312 1.00 93.50 102 VAL A N 1
ATOM 761 C CA . VAL A 1 102 ? -10.259 8.336 4.532 1.00 93.50 102 VAL A CA 1
ATOM 762 C C . VAL A 1 102 ? -11.595 8.868 5.032 1.00 93.50 102 VAL A C 1
ATOM 764 O O . VAL A 1 102 ? -12.297 9.569 4.310 1.00 93.50 102 VAL A O 1
ATOM 767 N N . GLN A 1 103 ? -11.936 8.518 6.275 1.00 92.50 103 GLN A N 1
ATOM 768 C CA . GLN A 1 103 ? -13.156 8.925 6.987 1.00 92.50 103 GLN A CA 1
ATOM 769 C C . GLN A 1 103 ? -14.490 8.607 6.282 1.00 92.50 103 GLN A C 1
ATOM 771 O O . GLN A 1 103 ? -15.533 9.072 6.727 1.00 92.50 103 GLN A O 1
ATOM 776 N N . GLY A 1 104 ? -14.498 7.764 5.245 1.00 91.31 104 GLY A N 1
ATOM 777 C CA . GLY A 1 104 ? -15.691 7.488 4.440 1.00 91.31 104 GLY A CA 1
ATOM 778 C C . GLY A 1 104 ? -15.915 8.476 3.293 1.00 91.31 104 GLY A C 1
ATOM 779 O O . GLY A 1 104 ? -16.822 8.253 2.493 1.00 91.31 104 GLY A O 1
ATOM 780 N N . ASP A 1 105 ? -15.082 9.512 3.173 1.00 89.69 105 ASP A N 1
ATOM 781 C CA . ASP A 1 105 ? -15.301 10.632 2.255 1.00 89.69 105 ASP A CA 1
ATOM 782 C C . ASP A 1 105 ? -14.451 10.490 0.985 1.00 89.69 105 ASP A C 1
ATOM 784 O O . ASP A 1 105 ? -14.971 10.249 -0.108 1.00 89.69 105 ASP A O 1
ATOM 788 N N . ASP A 1 106 ? -13.126 10.569 1.127 1.00 90.88 106 ASP A N 1
ATOM 789 C CA . ASP A 1 106 ? -12.198 10.610 -0.003 1.00 90.88 106 ASP A CA 1
ATOM 790 C C . ASP A 1 106 ? -11.483 9.278 -0.211 1.00 90.88 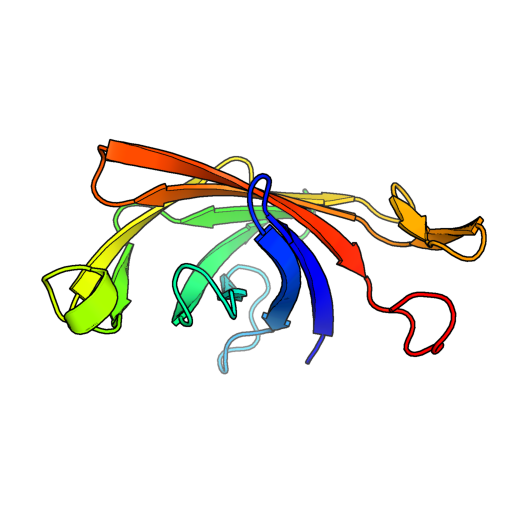106 ASP A C 1
ATOM 792 O O . ASP A 1 106 ? -10.991 8.661 0.732 1.00 90.88 106 ASP A O 1
ATOM 796 N N . THR A 1 107 ? -11.372 8.847 -1.472 1.00 93.81 107 THR A N 1
ATOM 797 C CA . THR A 1 107 ? -10.610 7.647 -1.849 1.00 93.81 107 THR A CA 1
ATOM 798 C C . THR A 1 107 ? -9.411 8.003 -2.716 1.00 93.81 107 THR A C 1
ATOM 800 O O . THR A 1 107 ? -9.553 8.485 -3.840 1.00 93.81 107 THR A O 1
ATOM 803 N N . TYR A 1 108 ? -8.216 7.684 -2.226 1.00 91.38 108 TYR A N 1
ATOM 804 C CA . TYR A 1 108 ? -6.954 7.933 -2.912 1.00 91.38 108 TYR A CA 1
ATOM 805 C C . TYR A 1 108 ? -6.370 6.640 -3.460 1.00 91.38 108 TYR A C 1
ATOM 807 O O . TYR A 1 108 ? -6.217 5.655 -2.739 1.00 91.38 108 TYR A O 1
ATOM 815 N N . LYS A 1 109 ? -5.981 6.654 -4.736 1.00 93.06 109 LYS A N 1
ATOM 816 C CA . LYS A 1 109 ? -5.187 5.580 -5.332 1.00 93.06 109 LYS A CA 1
ATOM 817 C C . LYS A 1 109 ? -3.704 5.851 -5.101 1.00 93.06 109 LYS A C 1
ATOM 819 O O . LYS A 1 109 ? -3.189 6.868 -5.565 1.00 93.06 109 LYS A O 1
ATOM 824 N N . ILE A 1 110 ? -3.018 4.908 -4.469 1.00 92.00 110 ILE A N 1
ATOM 825 C CA . ILE A 1 110 ? -1.564 4.922 -4.302 1.00 92.00 110 ILE A CA 1
ATOM 826 C C . ILE A 1 110 ? -1.001 3.799 -5.166 1.00 92.00 110 ILE A C 1
ATOM 828 O O . ILE A 1 110 ? -1.431 2.652 -5.056 1.00 92.00 110 ILE A O 1
ATOM 832 N N . ALA A 1 111 ? -0.076 4.125 -6.069 1.00 92.44 111 ALA A N 1
ATOM 833 C CA . ALA A 1 111 ? 0.530 3.141 -6.959 1.00 92.44 111 ALA A CA 1
ATOM 834 C C . ALA A 1 111 ? 1.991 3.471 -7.242 1.00 92.44 111 ALA A C 1
ATOM 836 O O . ALA A 1 111 ? 2.316 4.634 -7.434 1.00 92.44 111 ALA A O 1
ATOM 837 N N . GLY A 1 112 ? 2.867 2.479 -7.340 1.00 92.56 112 GLY A N 1
ATOM 838 C CA . GLY A 1 112 ? 4.274 2.730 -7.635 1.00 92.56 112 GLY A CA 1
ATOM 839 C C . GLY A 1 112 ? 5.097 1.462 -7.793 1.00 92.56 112 GLY A C 1
ATOM 840 O O . GLY A 1 112 ? 4.546 0.416 -8.145 1.00 92.56 112 GLY A O 1
ATOM 841 N N . PHE A 1 113 ? 6.409 1.559 -7.587 1.00 94.44 113 PHE A N 1
ATOM 842 C CA . PHE A 1 113 ? 7.341 0.468 -7.858 1.00 94.44 113 PHE A CA 1
ATOM 843 C C . PHE A 1 113 ? 8.395 0.304 -6.762 1.00 94.44 113 PHE A C 1
ATOM 845 O O . PHE A 1 113 ? 8.619 1.179 -5.930 1.00 94.44 113 PHE A O 1
ATOM 852 N N . ARG A 1 114 ? 9.054 -0.854 -6.731 1.00 94.69 114 ARG A N 1
ATOM 853 C CA . ARG A 1 114 ? 10.151 -1.097 -5.795 1.00 94.69 114 ARG A CA 1
ATOM 854 C C . ARG A 1 114 ? 11.338 -0.199 -6.130 1.00 94.69 114 ARG A C 1
ATOM 856 O O . ARG A 1 114 ? 11.914 -0.317 -7.209 1.00 94.69 114 ARG A O 1
ATOM 863 N N . ARG A 1 115 ? 11.759 0.604 -5.152 1.00 92.50 115 ARG A N 1
ATOM 864 C CA . ARG A 1 115 ? 12.954 1.446 -5.239 1.00 92.50 115 ARG A CA 1
ATOM 865 C C . ARG A 1 115 ? 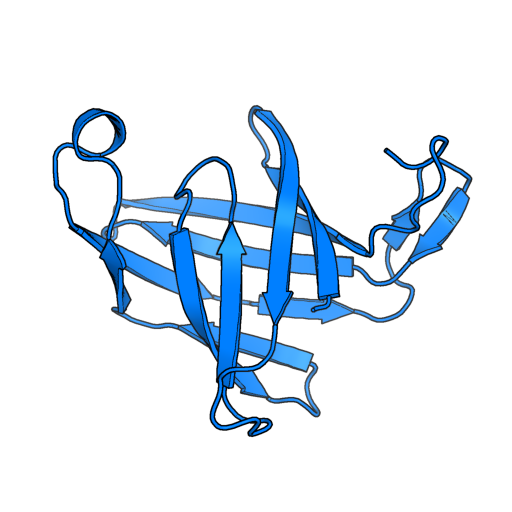14.194 0.598 -5.547 1.00 92.50 115 ARG A C 1
ATOM 867 O O . ARG A 1 115 ? 14.433 -0.411 -4.880 1.00 92.50 115 ARG A O 1
ATOM 874 N N . THR A 1 116 ? 14.981 1.013 -6.539 1.00 91.50 116 THR A N 1
ATOM 875 C CA . THR A 1 116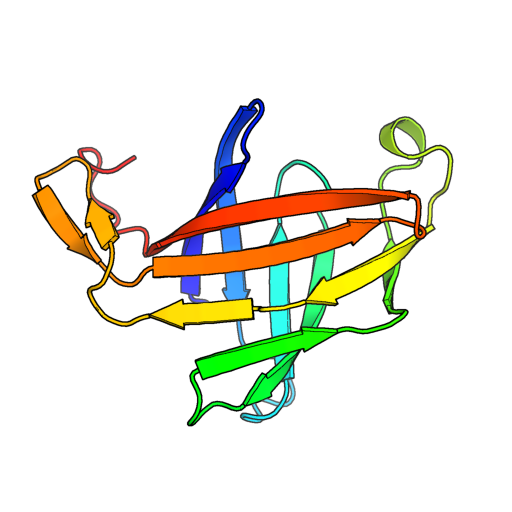 ? 16.184 0.281 -6.978 1.00 91.50 116 THR A CA 1
ATOM 876 C C . THR A 1 116 ? 17.445 0.706 -6.228 1.00 91.50 116 THR A C 1
ATOM 878 O O . THR A 1 116 ? 18.377 -0.086 -6.103 1.00 91.50 116 THR A O 1
ATOM 881 N N . GLY A 1 117 ? 17.473 1.940 -5.712 1.00 89.94 117 GLY A N 1
ATOM 882 C CA . GLY A 1 117 ? 18.655 2.556 -5.109 1.00 89.94 117 GLY A CA 1
ATOM 883 C C . GLY A 1 117 ? 19.619 3.174 -6.127 1.00 89.94 117 GLY A C 1
ATOM 884 O O . GLY A 1 117 ? 20.653 3.708 -5.727 1.00 89.94 117 GLY A O 1
ATOM 885 N N . PHE A 1 118 ? 19.301 3.126 -7.426 1.00 88.88 118 PHE A N 1
ATOM 886 C CA . PHE A 1 118 ? 20.060 3.835 -8.451 1.00 88.88 118 PHE A CA 1
ATOM 887 C C . PHE A 1 118 ? 19.552 5.273 -8.593 1.00 88.88 118 PHE A C 1
ATOM 889 O O . PHE A 1 118 ? 18.357 5.459 -8.798 1.00 88.88 118 PHE A O 1
ATOM 896 N N . PRO A 1 119 ? 20.437 6.288 -8.609 1.00 90.44 119 PRO A N 1
ATOM 897 C CA . PRO A 1 119 ? 20.029 7.684 -8.797 1.00 90.44 119 PRO A CA 1
ATOM 898 C C . PRO A 1 119 ? 19.247 7.960 -10.089 1.00 90.44 119 PRO A C 1
ATOM 900 O O . PRO A 1 119 ? 18.554 8.962 -10.177 1.00 90.44 119 PRO A O 1
ATOM 903 N N . ALA A 1 120 ? 19.376 7.095 -11.100 1.00 88.69 120 ALA A N 1
ATOM 904 C CA . ALA A 1 120 ? 18.649 7.210 -12.362 1.00 88.69 120 ALA A CA 1
ATOM 905 C C . ALA A 1 120 ? 17.159 6.826 -12.260 1.00 88.69 120 ALA A C 1
ATOM 907 O O . ALA A 1 120 ? 16.421 7.070 -13.210 1.00 88.69 120 ALA A O 1
ATOM 908 N N . ASP A 1 121 ? 16.735 6.213 -11.149 1.00 86.88 121 ASP A N 1
ATOM 909 C CA . ASP A 1 121 ? 15.371 5.720 -10.920 1.00 86.88 121 ASP A CA 1
ATOM 910 C C . ASP A 1 121 ? 14.621 6.478 -9.809 1.00 86.88 121 ASP A C 1
ATOM 912 O O . ASP A 1 121 ? 13.536 6.047 -9.410 1.00 86.88 121 ASP A O 1
ATOM 916 N N . GLU A 1 122 ? 15.200 7.564 -9.292 1.00 82.88 122 GLU A N 1
ATOM 917 C CA . GLU A 1 122 ? 14.611 8.408 -8.241 1.00 82.88 122 GLU A CA 1
ATOM 918 C C . GLU A 1 122 ? 13.780 9.562 -8.823 1.00 82.88 122 GLU A C 1
ATOM 920 O O . GLU A 1 122 ? 14.204 10.161 -9.840 1.00 82.88 122 GLU A O 1
#

Secondary structure (DSSP, 8-state):
-EEEEEEETTTEEEEEEEEE-TT--TTEEEEEESSSS-EEEEEEEETTTTEEEEEEEEEE--HHHHSSSEEEEEEEEEEEEEEEEE-TTS-EEEEEEEEEEETTTEEEEEEEEE----GGG-

Radius of gyration: 14.34 Å; Cα contacts (8 Å, |Δi|>4): 294; chains: 1; bounding box: 36×37×34 Å

Nearest PDB structures (foldseek):
  3h3i-assembly3_C  TM=8.596E-01  e=2.419E-10  Bacteroides thetaiotaomicron VPI-5482
  5fq6-assembly2_J  TM=8.425E-01  e=1.772E-10  Bacteroides thetaiotaomicron
  2jmu-assembly1_A  TM=2.689E-01  e=5.693E-01  Mus musculus
  1k57-assembly1_C  TM=5.368E-01  e=4.534E+00  Pseudomonas aeruginosa
  9ixq-assembly1_A  TM=4.601E-01  e=2.994E+00  Pseudomonas aeruginosa

Organism: NCBI:txid28111

Mean predicted aligned error: 5.15 Å

InterPro domains:
  IPR024404 Lipid-binding, putative [PF12888] (4-119)
  IPR038668 Lipid-binding superfamily [G3DSA:2.40.128.220] (1-122)

Foldseek 3Di:
DFWWWKDWPPDGIFTWDWADDPVRDQQWIWIQTCPLFNWIDIWTDDNVQQFTWDAQDKTAGDCVRVVDRIWTKIKPPWHKAAQPDAFLVGGTFIKIWIWIDINVPDIIIMIGTGDPPDPSRD

Sequence (122 aa):
MRQESGKIFWGGTVELNTYNTAANVPTEMWVKEGYLLNSAIKVSTDYNARTFSATGQTIAVAPEIWGDSKIVVDVTDGKVLAGAATTPSGMPADSIVFFVNVQGDDTYKIAGFRRTGFPADE

pLDDT: mean 89.52, std 14.83, range [35.25, 98.69]

Solvent-accessible surface area (backbone atoms only — not comparable to full-atom values): 6640 Å² total; per-residue (Å²): 130,46,63,30,39,27,37,42,94,84,76,53,81,39,59,29,36,44,37,70,41,96,84,67,51,72,54,38,31,34,42,32,41,61,67,93,58,58,32,69,44,73,27,42,34,42,67,88,81,31,31,36,32,35,72,77,42,76,37,65,40,60,36,94,82,67,80,36,56,57,48,39,35,30,36,42,80,23,38,55,42,82,57,69,28,69,43,79,77,69,46,72,24,35,21,39,36,32,34,40,32,43,74,85,76,51,75,46,61,42,36,35,32,48,62,82,87,48,83,74,61,112